Protein AF-A0A561SK78-F1 (afdb_monomer_lite)

Radius of gyration: 23.35 Å; chains: 1; bounding box: 60×52×49 Å

pLDDT: mean 76.4, std 18.11, range [38.41, 91.88]

Organism: NCBI:txid1128676

Secondary structure (DSSP, 8-state):
------------------------------TTT--HHHHHHHHHHH-TTHHHHHHHHHHSSSHHHHHHHTT--HHHHHHHHHHHHHHHTS-SSSHHHHHHHHHHHHHHHS--

Structure (mmCIF, N/CA/C/O backbone):
data_AF-A0A561SK78-F1
#
_entry.id   AF-A0A561SK78-F1
#
loop_
_atom_site.group_PDB
_atom_site.id
_atom_site.type_symbol
_atom_site.label_atom_id
_atom_site.label_alt_id
_atom_site.label_comp_id
_atom_site.label_asym_id
_atom_site.label_entity_id
_atom_site.label_seq_id
_atom_site.pdbx_PDB_ins_code
_atom_site.Cartn_x
_atom_site.Cartn_y
_atom_site.Cartn_z
_atom_site.occupancy
_atom_site.B_iso_or_equiv
_atom_site.auth_seq_id
_atom_site.auth_comp_id
_atom_site.auth_asym_id
_atom_site.auth_atom_id
_atom_site.pdbx_PDB_model_num
ATOM 1 N N . MET A 1 1 ? -35.190 -33.706 34.656 1.00 44.00 1 MET A N 1
ATOM 2 C CA . MET A 1 1 ? -35.039 -32.499 35.496 1.00 44.00 1 MET A CA 1
ATOM 3 C C . MET A 1 1 ? -35.392 -31.268 34.658 1.00 44.00 1 MET A C 1
ATOM 5 O O . MET A 1 1 ? -34.591 -30.914 33.804 1.00 44.00 1 MET A O 1
ATOM 9 N N . PRO A 1 2 ? -36.590 -30.673 34.815 1.00 43.53 2 PRO A N 1
ATOM 10 C CA . PRO A 1 2 ? -36.971 -29.398 34.202 1.00 43.53 2 PRO A CA 1
ATOM 11 C C . PRO A 1 2 ? -37.097 -28.286 35.265 1.00 43.53 2 PRO A C 1
ATOM 13 O O . PRO A 1 2 ? -37.797 -28.472 36.252 1.00 43.53 2 PRO A O 1
ATOM 16 N N . MET A 1 3 ? -36.449 -27.135 35.077 1.00 43.84 3 MET A N 1
ATOM 17 C CA . MET A 1 3 ? -36.738 -25.881 35.799 1.00 43.84 3 MET A CA 1
ATOM 18 C C . MET A 1 3 ? -35.970 -24.737 35.136 1.00 43.84 3 MET A C 1
ATOM 20 O O . MET A 1 3 ? -34.760 -24.722 35.282 1.00 43.84 3 MET A O 1
ATOM 24 N N . ILE A 1 4 ? -36.650 -23.840 34.411 1.00 53.41 4 ILE A N 1
ATOM 25 C CA . ILE A 1 4 ? -36.682 -22.365 34.580 1.00 53.41 4 ILE A CA 1
ATOM 26 C C . ILE A 1 4 ? -37.852 -21.913 33.668 1.00 53.41 4 ILE A C 1
ATOM 28 O O . ILE A 1 4 ? -37.819 -22.145 32.467 1.00 53.41 4 ILE A O 1
ATOM 32 N N . GLY A 1 5 ? -39.009 -21.443 34.135 1.00 43.72 5 GLY A N 1
ATOM 33 C CA . GLY A 1 5 ? -39.202 -20.311 35.036 1.00 43.72 5 GLY A CA 1
ATOM 34 C C . GLY A 1 5 ? -39.410 -19.033 34.215 1.00 43.72 5 GLY A C 1
ATOM 35 O O . GLY A 1 5 ? -38.580 -18.134 34.241 1.00 43.72 5 GLY A O 1
ATOM 36 N N . SER A 1 6 ? -40.500 -18.981 33.441 1.00 47.97 6 SER A N 1
ATOM 37 C CA . SER A 1 6 ? -40.970 -17.762 32.772 1.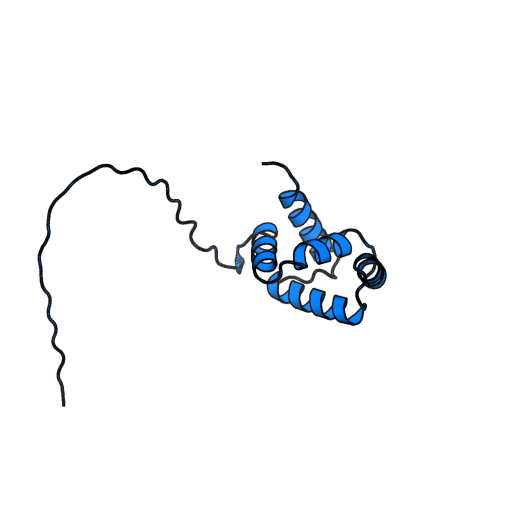00 47.97 6 SER A CA 1
ATOM 38 C C . SER A 1 6 ? -41.443 -16.765 33.827 1.00 47.97 6 SER A C 1
ATOM 40 O O . SER A 1 6 ? -42.484 -16.990 34.437 1.00 47.97 6 SER A O 1
ATOM 42 N N . SER A 1 7 ? -40.720 -15.663 34.019 1.00 54.88 7 SER A N 1
ATOM 43 C CA . SER A 1 7 ? -41.203 -14.546 34.832 1.00 54.88 7 SER A CA 1
ATOM 44 C C . SER A 1 7 ? -41.298 -13.297 33.972 1.00 54.88 7 SER A C 1
ATOM 46 O O . SER A 1 7 ? -40.308 -12.708 33.543 1.00 54.88 7 SER A O 1
ATOM 48 N N . ARG A 1 8 ? -42.544 -12.963 33.649 1.00 47.53 8 ARG A N 1
ATOM 49 C CA . ARG A 1 8 ? -42.954 -11.815 32.854 1.00 47.53 8 ARG A CA 1
ATOM 50 C C . ARG A 1 8 ? -43.424 -10.762 33.854 1.00 47.53 8 ARG A C 1
ATOM 52 O O . ARG A 1 8 ? -44.580 -10.775 34.264 1.00 47.53 8 ARG A O 1
ATOM 59 N N . CYS A 1 9 ? -42.523 -9.882 34.274 1.00 44.78 9 CYS A N 1
ATOM 60 C CA . CYS A 1 9 ? -42.857 -8.772 35.160 1.00 44.78 9 CYS A CA 1
ATOM 61 C C . CYS A 1 9 ? -43.043 -7.500 34.331 1.00 44.78 9 CYS A C 1
ATOM 63 O O . CYS A 1 9 ? -42.107 -6.909 33.807 1.00 44.78 9 CYS A O 1
ATOM 65 N N . ARG A 1 10 ? -44.318 -7.150 34.207 1.00 48.72 10 ARG A N 1
ATOM 66 C CA . ARG A 1 10 ? -44.904 -5.862 33.837 1.00 48.72 10 ARG A CA 1
ATOM 67 C C . ARG A 1 10 ? -44.321 -4.729 34.695 1.00 48.72 10 ARG A C 1
ATOM 69 O O . ARG A 1 10 ? -44.116 -4.957 35.883 1.00 48.72 10 ARG A O 1
ATOM 76 N N . THR A 1 11 ? -44.147 -3.533 34.124 1.00 45.50 11 THR A N 1
ATOM 77 C CA . THR A 1 11 ? -44.579 -2.205 34.643 1.00 45.50 11 THR A CA 1
ATOM 78 C C . THR A 1 11 ? -43.828 -1.098 33.899 1.00 45.50 11 THR A C 1
ATOM 80 O O . THR A 1 11 ? -42.615 -1.189 33.752 1.00 45.50 11 THR A O 1
ATOM 83 N N . GLY A 1 12 ? -44.539 -0.048 33.481 1.00 41.03 12 GLY A N 1
ATOM 84 C CA . GLY A 1 12 ? -43.914 1.238 33.162 1.00 41.03 12 GLY A CA 1
ATOM 85 C C . GLY A 1 12 ? -44.403 1.874 31.873 1.00 41.03 12 GLY A C 1
ATOM 86 O O . GLY A 1 12 ? -43.667 1.943 30.898 1.00 41.03 12 GLY A O 1
ATOM 87 N N . ASP A 1 13 ? -45.653 2.318 31.891 1.00 48.34 13 ASP A N 1
ATOM 88 C CA . ASP A 1 13 ? -46.138 3.413 31.058 1.00 48.34 13 ASP A CA 1
ATOM 89 C C . ASP A 1 13 ? -45.459 4.742 31.464 1.00 48.34 13 ASP A C 1
ATOM 91 O O . ASP A 1 13 ? -44.966 4.855 32.589 1.00 48.34 13 ASP A O 1
ATOM 95 N N . GLN A 1 14 ? -45.564 5.738 30.576 1.00 52.81 14 GLN A N 1
ATOM 96 C CA . GLN A 1 14 ? -45.412 7.194 30.773 1.00 52.81 14 GLN A CA 1
ATOM 97 C C . GLN A 1 14 ? -44.148 7.872 30.206 1.00 52.81 14 GLN A C 1
ATOM 99 O O . GLN A 1 14 ? -43.108 7.993 30.844 1.00 52.81 14 GLN A O 1
ATOM 104 N N . ALA A 1 15 ? -44.355 8.388 28.991 1.00 41.25 15 ALA A N 1
ATOM 105 C CA . ALA A 1 15 ? -44.281 9.802 28.603 1.00 41.25 15 ALA A CA 1
ATOM 106 C C . ALA A 1 15 ? -43.002 10.643 28.801 1.00 41.25 15 ALA A C 1
ATOM 108 O O . ALA A 1 15 ? -42.498 10.814 29.903 1.00 41.25 15 ALA A O 1
ATOM 109 N N . SER A 1 16 ? -42.710 11.381 27.716 1.00 48.44 16 SER A N 1
ATOM 110 C CA . SER A 1 16 ? -42.086 12.717 27.684 1.00 48.44 16 SER A CA 1
ATOM 111 C C . SER A 1 16 ? -40.605 12.782 28.082 1.00 48.44 16 SER A C 1
ATOM 113 O O . SER A 1 16 ? -40.157 12.178 29.037 1.00 48.44 16 SER A O 1
ATOM 115 N N . SER A 1 17 ? -39.726 13.526 27.424 1.00 45.53 17 SER A N 1
ATOM 116 C CA . SER A 1 17 ? -39.851 14.556 26.397 1.00 45.53 17 SER A CA 1
ATOM 117 C C . SER A 1 17 ? -38.423 14.944 25.992 1.00 45.53 17 SER A C 1
ATOM 119 O O . SER A 1 17 ? -37.522 14.870 26.818 1.00 45.53 17 SER A O 1
ATOM 121 N N . ALA A 1 18 ? -38.264 15.397 24.747 1.00 48.62 18 ALA A N 1
ATOM 122 C CA . ALA A 1 18 ? -37.238 16.335 24.281 1.00 48.62 18 ALA A CA 1
ATOM 123 C C . ALA A 1 18 ? -35.773 16.085 24.703 1.00 48.62 18 ALA A C 1
ATOM 125 O O . ALA A 1 18 ? -35.332 16.449 25.788 1.00 48.62 18 ALA A O 1
ATOM 126 N N . GLY A 1 19 ? -34.964 15.606 23.757 1.00 44.25 19 GLY A N 1
ATOM 127 C CA . GLY A 1 19 ? -33.514 15.604 23.910 1.00 44.25 19 GLY A CA 1
ATOM 128 C C . GLY A 1 19 ? -32.813 15.258 22.609 1.00 44.25 19 GLY A C 1
ATOM 129 O O . GLY A 1 19 ? -32.747 14.100 22.225 1.00 44.25 19 GLY A O 1
ATOM 130 N N . LEU A 1 20 ? -32.348 16.300 21.927 1.00 54.41 20 LEU A N 1
ATOM 131 C CA . LEU A 1 20 ? -31.417 16.323 20.800 1.00 54.41 20 LEU A CA 1
ATOM 132 C C . LEU A 1 20 ? -30.555 15.060 20.644 1.00 54.41 20 LEU A C 1
ATOM 134 O O . LEU A 1 20 ? -29.780 14.696 21.524 1.00 54.41 20 LEU A O 1
ATOM 138 N N . GLY A 1 21 ? -30.616 14.465 19.458 1.00 43.59 21 GLY A N 1
ATOM 139 C CA . GLY A 1 21 ? -29.707 13.399 19.082 1.00 43.59 21 GLY A CA 1
ATOM 140 C C . GLY A 1 21 ? -29.931 12.961 17.651 1.00 43.59 21 GLY A C 1
ATOM 141 O O . GLY A 1 21 ? -30.403 11.855 17.411 1.00 43.59 21 GLY A O 1
ATOM 142 N N . CYS A 1 22 ? -29.544 13.795 16.683 1.00 38.41 22 CYS A N 1
ATOM 143 C CA . CYS A 1 22 ? -29.260 13.353 15.315 1.00 38.41 22 CYS A CA 1
ATOM 144 C C . CYS A 1 22 ? -28.010 12.452 15.312 1.00 38.41 22 CYS A C 1
ATOM 146 O O . CYS A 1 22 ? -27.051 12.679 14.580 1.00 38.41 22 CYS A O 1
ATOM 148 N N . SER A 1 23 ? -27.983 11.435 16.167 1.00 50.47 23 SER A N 1
ATOM 149 C CA . SER A 1 23 ? -27.006 10.367 16.148 1.00 50.47 23 SER A CA 1
ATOM 150 C C . SER A 1 23 ? -27.447 9.454 15.026 1.00 50.47 23 SER A C 1
ATOM 152 O O . SER A 1 23 ? -28.104 8.440 15.245 1.00 50.47 23 SER A O 1
ATOM 154 N N . SER A 1 24 ? -27.115 9.848 13.798 1.00 54.34 24 SER A N 1
ATOM 155 C CA . SER A 1 24 ? -27.048 8.929 12.676 1.00 54.34 24 SER A CA 1
ATOM 156 C C . SER A 1 24 ? -26.124 7.791 13.105 1.00 54.34 24 SER A C 1
ATOM 158 O O . SER A 1 24 ? -24.903 7.870 12.939 1.00 54.34 24 SER A O 1
ATOM 160 N N . THR A 1 25 ? -26.687 6.758 13.724 1.00 56.12 25 THR A N 1
ATOM 161 C CA . THR A 1 25 ? -26.042 5.476 13.940 1.00 56.12 25 THR A CA 1
ATOM 162 C C . THR A 1 25 ? -25.842 4.944 12.542 1.00 56.12 25 THR A C 1
ATOM 164 O O . THR A 1 25 ? -26.720 4.343 11.926 1.00 56.12 25 THR A O 1
ATOM 167 N N . ARG A 1 26 ? -24.699 5.328 11.968 1.00 57.97 26 ARG A N 1
ATOM 168 C CA . ARG A 1 26 ? -24.265 4.938 10.642 1.00 57.97 26 ARG A CA 1
ATOM 169 C C . ARG A 1 26 ? -24.173 3.426 10.709 1.00 57.97 26 ARG A C 1
ATOM 171 O O . ARG A 1 26 ? -23.195 2.884 11.213 1.00 57.97 26 ARG A O 1
ATOM 178 N N . ARG A 1 27 ? -25.257 2.767 10.296 1.00 53.06 27 ARG A N 1
ATOM 179 C CA . ARG A 1 27 ? -25.374 1.316 10.246 1.00 53.06 27 ARG A CA 1
ATOM 180 C C . ARG A 1 27 ? -24.082 0.802 9.611 1.00 53.06 27 ARG A C 1
ATOM 182 O O . ARG A 1 27 ? -23.736 1.323 8.544 1.00 53.06 27 ARG A O 1
ATOM 189 N N . PRO A 1 28 ? -23.344 -0.129 10.242 1.00 54.88 28 PRO A N 1
ATOM 190 C CA . PRO A 1 28 ? -22.128 -0.660 9.647 1.00 54.88 28 PRO A CA 1
ATOM 191 C C . PRO A 1 28 ? -22.497 -1.202 8.267 1.00 54.88 28 PRO A C 1
ATOM 193 O O . PRO A 1 28 ? -23.289 -2.137 8.131 1.00 54.88 28 PRO A O 1
ATOM 196 N N . ARG A 1 29 ? -22.026 -0.508 7.226 1.00 52.19 29 ARG A N 1
ATOM 197 C CA . ARG A 1 29 ? -22.314 -0.859 5.838 1.00 52.19 29 ARG A CA 1
ATOM 198 C C . ARG A 1 29 ? -21.618 -2.197 5.590 1.00 52.19 29 ARG A C 1
ATOM 200 O O . ARG A 1 29 ? -20.426 -2.294 5.887 1.00 52.19 29 ARG A O 1
ATOM 207 N N . PRO A 1 30 ? -22.323 -3.225 5.087 1.00 53.12 30 PRO A N 1
ATOM 208 C CA . PRO A 1 30 ? -21.698 -4.512 4.822 1.00 53.12 30 PRO A CA 1
ATOM 209 C C . PRO A 1 30 ? -20.493 -4.308 3.886 1.00 53.12 30 PRO A C 1
ATOM 211 O O . PRO A 1 30 ? -20.563 -3.469 2.977 1.00 53.12 30 PRO A O 1
ATOM 214 N N . PRO A 1 31 ? -19.383 -5.045 4.084 1.00 55.69 31 PRO A N 1
ATOM 215 C CA . PRO A 1 31 ? -18.120 -4.808 3.378 1.00 55.69 31 PRO A CA 1
ATOM 216 C C . PRO A 1 31 ? -18.257 -4.926 1.852 1.00 55.69 31 PRO A C 1
ATOM 218 O O . PRO A 1 31 ? -17.483 -4.311 1.114 1.00 55.69 31 PRO A O 1
ATOM 221 N N . SER A 1 32 ? -19.289 -5.629 1.373 1.00 58.06 32 SER A N 1
ATOM 222 C CA . SER A 1 32 ? -19.640 -5.753 -0.045 1.00 58.06 32 SER A CA 1
ATOM 223 C C . SER A 1 32 ? -20.010 -4.422 -0.704 1.00 58.06 32 SER A C 1
ATOM 225 O O . SER A 1 32 ? -19.736 -4.240 -1.885 1.00 58.06 32 SER A O 1
ATOM 227 N N . GLN A 1 33 ? -20.552 -3.458 0.047 1.00 58.59 33 GLN A N 1
ATOM 228 C CA . GLN A 1 33 ? -20.982 -2.168 -0.496 1.00 58.59 33 GLN A CA 1
ATOM 229 C C . GLN A 1 33 ? -20.063 -1.000 -0.116 1.00 58.59 33 GLN A C 1
ATOM 231 O O . GLN A 1 33 ? -20.276 0.109 -0.610 1.00 58.59 33 GLN A O 1
ATOM 236 N N . ALA A 1 34 ? -19.100 -1.182 0.791 1.00 68.44 34 ALA A N 1
ATOM 237 C CA . ALA A 1 34 ? -18.201 -0.110 1.221 1.00 68.44 34 ALA A CA 1
ATOM 238 C C . ALA A 1 34 ? -17.404 0.448 0.028 1.00 68.44 34 ALA A C 1
ATOM 240 O O . ALA A 1 34 ? -16.773 -0.304 -0.715 1.00 68.44 34 ALA A O 1
ATOM 241 N N . GLY A 1 35 ? -17.451 1.770 -0.155 1.00 82.19 35 GLY A N 1
ATOM 242 C CA . GLY A 1 35 ? -16.667 2.441 -1.191 1.00 82.19 35 GLY A CA 1
ATOM 243 C C . GLY A 1 35 ? -15.159 2.306 -0.930 1.00 82.19 35 GLY A C 1
ATOM 244 O O . GLY A 1 35 ? -14.760 2.063 0.215 1.00 82.19 35 GLY A O 1
ATOM 245 N N . PRO A 1 36 ? -14.303 2.492 -1.949 1.00 84.56 36 PRO A N 1
ATOM 246 C CA . PRO A 1 36 ? -12.859 2.307 -1.818 1.00 84.56 36 PRO A CA 1
ATOM 247 C C . PRO A 1 36 ? -12.216 3.084 -0.658 1.00 84.56 36 PRO A C 1
ATOM 249 O O . PRO A 1 36 ? -11.431 2.516 0.099 1.00 84.56 36 PRO A O 1
ATOM 252 N N . LEU A 1 37 ? -12.622 4.341 -0.437 1.00 88.25 37 LEU A N 1
ATOM 253 C CA . LEU A 1 37 ? -12.159 5.151 0.693 1.00 88.25 37 LEU A CA 1
ATOM 254 C C . LEU A 1 37 ? -12.514 4.534 2.056 1.00 88.25 37 LEU A C 1
ATOM 256 O O . LEU A 1 37 ? -11.703 4.568 2.977 1.00 88.25 37 LEU A O 1
ATOM 260 N N . GLN A 1 38 ? -13.708 3.955 2.208 1.00 87.44 38 GLN A N 1
ATOM 261 C CA . GLN A 1 38 ? -14.128 3.345 3.476 1.00 87.44 38 GLN A CA 1
ATOM 262 C C . GLN A 1 38 ? -13.306 2.095 3.793 1.00 87.44 38 GLN A C 1
ATOM 264 O O . GLN A 1 38 ? -12.891 1.918 4.937 1.00 87.44 38 GLN A O 1
ATOM 269 N N . ARG A 1 39 ? -13.019 1.262 2.783 1.00 86.44 39 ARG A N 1
ATOM 270 C CA . ARG A 1 39 ? -12.137 0.098 2.961 1.00 86.44 39 ARG A CA 1
ATOM 271 C C . ARG A 1 39 ? -10.707 0.528 3.286 1.00 86.44 39 ARG A C 1
ATOM 273 O O . ARG A 1 39 ? -10.114 -0.025 4.202 1.00 86.44 39 ARG A O 1
ATOM 280 N N . LEU A 1 40 ? -10.199 1.570 2.624 1.00 87.88 40 LEU A N 1
ATOM 281 C CA . LEU A 1 40 ? -8.884 2.145 2.920 1.00 87.88 40 LEU A CA 1
ATOM 282 C C . LEU A 1 40 ? -8.804 2.731 4.342 1.00 87.88 40 LEU A C 1
ATOM 284 O O . LEU A 1 40 ? -7.799 2.547 5.023 1.00 87.88 40 LEU A O 1
ATOM 288 N N . ARG A 1 41 ? -9.861 3.402 4.819 1.00 88.56 41 ARG A N 1
ATOM 289 C CA . ARG A 1 41 ? -9.937 3.909 6.200 1.00 88.56 41 ARG A CA 1
ATOM 290 C C . ARG A 1 41 ? -9.902 2.777 7.221 1.00 88.56 41 ARG A C 1
ATOM 292 O O . ARG A 1 41 ? -9.079 2.828 8.126 1.00 88.56 41 ARG A O 1
ATOM 299 N N . ARG A 1 42 ? -10.716 1.738 7.030 1.00 86.75 42 ARG A N 1
ATOM 300 C CA . ARG A 1 42 ? -10.722 0.563 7.910 1.00 86.75 42 ARG A CA 1
ATOM 301 C C . ARG A 1 42 ? -9.365 -0.146 7.922 1.00 86.75 42 ARG A C 1
ATOM 303 O O . ARG A 1 42 ? -8.827 -0.427 8.982 1.00 86.75 42 ARG A O 1
ATOM 310 N N . ALA A 1 43 ? -8.767 -0.358 6.751 1.00 87.00 43 ALA A N 1
ATOM 311 C CA . ALA A 1 43 ? -7.437 -0.957 6.652 1.00 87.00 43 ALA A CA 1
ATOM 312 C C . ALA A 1 43 ? -6.363 -0.113 7.367 1.00 87.00 43 ALA A C 1
ATOM 314 O O . ALA A 1 43 ? -5.417 -0.663 7.922 1.00 87.00 43 ALA A O 1
ATOM 315 N N . SER A 1 44 ? -6.511 1.218 7.396 1.00 87.00 44 SER A N 1
ATOM 316 C CA . SER A 1 44 ? -5.597 2.097 8.137 1.00 87.00 44 SER A CA 1
ATOM 317 C C . SER A 1 44 ? -5.762 2.053 9.656 1.00 87.00 44 SER A C 1
ATOM 319 O O . SER A 1 44 ? -4.815 2.381 10.365 1.00 87.00 44 SER A O 1
ATOM 321 N N . GLU A 1 45 ? -6.932 1.645 10.153 1.00 88.19 45 GLU A N 1
ATOM 322 C CA . GLU A 1 45 ? -7.159 1.401 11.583 1.00 88.19 45 GLU A CA 1
ATOM 323 C C . GLU A 1 45 ? -6.461 0.107 12.029 1.00 88.19 45 GLU A C 1
ATOM 325 O O . GLU A 1 45 ? -5.906 0.059 13.122 1.00 88.19 45 GLU A O 1
ATOM 330 N N . GLU A 1 46 ? -6.423 -0.914 11.164 1.00 85.88 46 GLU A N 1
ATOM 331 C CA . GLU A 1 46 ? -5.717 -2.177 11.431 1.00 85.88 46 GLU A CA 1
ATOM 332 C C . GLU A 1 46 ? -4.195 -2.058 11.240 1.00 85.88 46 GLU A C 1
ATOM 334 O O . GLU A 1 46 ? -3.417 -2.657 11.981 1.00 85.88 46 GLU A O 1
ATOM 339 N N . MET A 1 47 ? -3.747 -1.257 10.267 1.00 84.94 47 MET A N 1
ATOM 340 C CA . MET A 1 47 ? -2.331 -1.046 9.964 1.00 84.94 47 MET A CA 1
ATOM 341 C C . MET A 1 47 ? -2.018 0.452 9.800 1.00 84.94 47 MET A C 1
ATOM 343 O O . MET A 1 47 ? -2.173 1.002 8.706 1.00 84.94 47 MET A O 1
ATOM 347 N N . PRO A 1 48 ? -1.477 1.128 10.831 1.00 82.88 48 PRO A N 1
ATOM 348 C CA . PRO A 1 48 ? -1.235 2.575 10.786 1.00 82.88 48 PRO A CA 1
ATOM 349 C C . PRO A 1 48 ? -0.315 3.017 9.633 1.00 82.88 48 PRO A C 1
ATOM 351 O O . PRO A 1 48 ? -0.511 4.069 9.027 1.00 82.88 48 PRO A O 1
ATOM 354 N N . HIS A 1 49 ? 0.667 2.182 9.276 1.00 84.38 49 HIS A N 1
ATOM 355 C CA . HIS A 1 49 ? 1.644 2.444 8.210 1.00 84.38 49 HIS A CA 1
ATOM 356 C C . HIS A 1 49 ? 1.140 2.088 6.798 1.00 84.38 49 HIS A C 1
ATOM 358 O O . HIS A 1 49 ? 1.837 2.324 5.805 1.00 84.38 49 HIS A O 1
ATOM 364 N N . LEU A 1 50 ? -0.062 1.517 6.675 1.00 87.38 50 LEU A N 1
ATOM 365 C CA . LEU A 1 50 ? -0.606 1.040 5.402 1.00 87.38 50 LEU A CA 1
ATOM 366 C C . LEU A 1 50 ? -0.909 2.188 4.443 1.00 87.38 50 LEU A C 1
ATOM 368 O O . LEU A 1 50 ? -0.621 2.079 3.258 1.00 87.38 50 LEU A O 1
ATOM 372 N N . VAL A 1 51 ? -1.397 3.323 4.944 1.00 88.50 51 VAL A N 1
ATOM 373 C CA . VAL A 1 51 ? -1.693 4.496 4.103 1.00 88.50 51 VAL A CA 1
ATOM 374 C C . VAL A 1 51 ? -0.419 5.040 3.475 1.00 88.50 51 VAL A C 1
ATOM 376 O O . VAL A 1 51 ? -0.378 5.239 2.268 1.00 88.50 51 VAL A O 1
ATOM 379 N N . GLN A 1 52 ? 0.637 5.226 4.271 1.00 89.25 52 GLN A N 1
ATOM 380 C CA . GLN A 1 52 ? 1.931 5.681 3.766 1.00 89.25 52 GLN A CA 1
ATOM 381 C C . GLN A 1 52 ? 2.481 4.693 2.731 1.00 89.25 52 GLN A C 1
ATOM 383 O O . GLN A 1 52 ? 2.856 5.092 1.630 1.00 89.25 52 GLN A O 1
ATOM 388 N N . THR A 1 53 ? 2.445 3.397 3.044 1.00 90.75 53 THR A N 1
ATOM 389 C CA . THR A 1 53 ? 2.917 2.337 2.144 1.00 90.75 53 THR A CA 1
ATOM 390 C C . THR A 1 53 ? 2.174 2.355 0.805 1.00 90.75 53 THR A C 1
ATOM 392 O O . THR A 1 53 ? 2.799 2.342 -0.255 1.00 90.75 53 THR A O 1
ATOM 395 N N . LEU A 1 54 ? 0.842 2.443 0.840 1.00 90.19 54 LEU A N 1
ATOM 396 C CA . LEU A 1 54 ? 0.000 2.481 -0.352 1.00 90.19 54 LEU A CA 1
ATOM 397 C C . LEU A 1 54 ? 0.161 3.777 -1.146 1.00 90.19 54 LEU A C 1
ATOM 399 O O . LEU A 1 54 ? 0.121 3.725 -2.370 1.00 90.19 54 LEU A O 1
ATOM 403 N N . THR A 1 55 ? 0.390 4.917 -0.492 1.00 90.06 55 THR A N 1
ATOM 404 C CA . THR A 1 55 ? 0.694 6.180 -1.177 1.00 90.06 55 THR A CA 1
ATOM 405 C C . THR A 1 55 ? 2.017 6.084 -1.935 1.00 90.06 55 THR A C 1
ATOM 407 O O . THR A 1 55 ? 2.054 6.370 -3.129 1.00 90.06 55 THR A O 1
ATOM 410 N N . HIS A 1 56 ? 3.091 5.605 -1.298 1.00 90.25 56 HIS A N 1
ATOM 411 C CA . HIS A 1 56 ? 4.379 5.405 -1.976 1.00 90.25 56 HIS A CA 1
ATOM 412 C C . HIS A 1 56 ? 4.279 4.375 -3.109 1.00 90.25 56 HIS A C 1
ATOM 414 O O . HIS A 1 56 ? 4.833 4.579 -4.191 1.00 90.25 56 HIS A O 1
ATOM 420 N N . TYR A 1 57 ? 3.526 3.293 -2.908 1.00 89.50 57 TYR A N 1
ATOM 421 C CA . TYR A 1 57 ? 3.252 2.332 -3.971 1.00 89.50 57 TYR A CA 1
ATOM 422 C C . TYR A 1 57 ? 2.454 2.966 -5.122 1.00 89.50 57 TYR A C 1
ATOM 424 O O . TYR A 1 57 ? 2.811 2.796 -6.282 1.00 89.50 57 TYR A O 1
ATOM 432 N N . ALA A 1 58 ? 1.417 3.754 -4.843 1.00 88.44 58 ALA A N 1
ATOM 433 C CA . ALA A 1 58 ? 0.593 4.399 -5.865 1.00 88.44 58 ALA A CA 1
ATOM 434 C C . ALA A 1 58 ? 1.352 5.445 -6.703 1.00 88.44 58 ALA A C 1
ATOM 436 O O . ALA A 1 58 ? 0.970 5.670 -7.852 1.00 88.44 58 ALA A O 1
ATOM 437 N N . MET A 1 59 ? 2.401 6.060 -6.142 1.00 85.38 59 MET A N 1
ATOM 438 C CA . MET A 1 59 ? 3.238 7.082 -6.794 1.00 85.38 59 MET A CA 1
ATOM 439 C C . MET A 1 59 ? 4.446 6.517 -7.557 1.00 85.38 59 MET A C 1
ATOM 441 O O . MET A 1 59 ? 5.092 7.235 -8.313 1.00 85.38 59 MET A O 1
ATOM 445 N N . THR A 1 60 ? 4.782 5.244 -7.364 1.00 87.31 60 THR A N 1
ATOM 446 C CA . THR A 1 60 ? 5.924 4.595 -8.030 1.00 87.31 60 THR A CA 1
ATOM 447 C C . THR A 1 60 ? 5.454 3.712 -9.181 1.00 87.31 60 THR A C 1
ATOM 449 O O . THR A 1 60 ? 4.280 3.388 -9.283 1.00 87.31 60 THR A O 1
ATOM 452 N N . SER A 1 61 ? 6.352 3.284 -10.069 1.00 79.19 61 SER A N 1
ATOM 453 C CA . SER A 1 61 ? 6.017 2.328 -11.138 1.00 79.19 61 SER A CA 1
ATOM 454 C C . SER A 1 61 ? 6.233 0.870 -10.718 1.00 79.19 61 SER A C 1
ATOM 456 O O . SER A 1 61 ? 5.544 -0.020 -11.215 1.00 79.19 61 SER A O 1
ATOM 458 N N . THR A 1 62 ? 7.132 0.610 -9.759 1.00 85.50 62 THR A N 1
ATOM 459 C CA . THR A 1 62 ? 7.558 -0.745 -9.368 1.00 85.50 62 THR A CA 1
ATOM 460 C C . THR A 1 62 ? 7.628 -0.942 -7.851 1.00 85.50 62 THR A C 1
ATOM 462 O O . THR A 1 62 ? 7.865 -0.003 -7.092 1.00 85.50 62 THR A O 1
ATOM 465 N N . ILE A 1 63 ? 7.491 -2.199 -7.407 1.00 85.69 63 ILE A N 1
ATOM 466 C CA . ILE A 1 63 ? 7.599 -2.586 -5.988 1.00 85.69 63 ILE A CA 1
ATOM 467 C C . ILE A 1 63 ? 8.995 -2.277 -5.430 1.00 85.69 63 ILE A C 1
ATOM 469 O O . ILE A 1 63 ? 9.106 -1.804 -4.305 1.00 85.69 63 ILE A O 1
ATOM 473 N N . ARG A 1 64 ? 10.070 -2.489 -6.207 1.00 86.56 64 ARG A N 1
ATOM 474 C CA . ARG A 1 64 ? 11.430 -2.142 -5.754 1.00 86.56 64 ARG A CA 1
ATOM 475 C C . ARG A 1 64 ? 11.566 -0.650 -5.467 1.00 86.56 64 ARG A C 1
ATOM 477 O O . ARG A 1 64 ? 12.079 -0.304 -4.413 1.00 86.56 64 ARG A O 1
ATOM 484 N N . ALA A 1 65 ? 11.073 0.212 -6.359 1.00 86.50 65 ALA A N 1
ATOM 485 C CA . ALA A 1 65 ? 11.133 1.659 -6.156 1.00 86.50 65 ALA A CA 1
ATOM 486 C C . ALA A 1 65 ? 10.369 2.089 -4.892 1.00 86.50 65 ALA A C 1
ATOM 488 O O . ALA A 1 65 ? 10.875 2.887 -4.106 1.00 86.50 65 ALA A O 1
ATOM 489 N N . ALA A 1 66 ? 9.190 1.506 -4.653 1.00 88.19 66 ALA A N 1
ATOM 490 C CA . ALA A 1 66 ? 8.431 1.731 -3.425 1.00 88.19 66 ALA A CA 1
ATOM 491 C C . ALA A 1 66 ? 9.183 1.246 -2.172 1.00 88.19 66 ALA A C 1
ATOM 493 O O . ALA A 1 66 ? 9.180 1.930 -1.152 1.00 88.19 66 ALA A O 1
ATOM 494 N N . ALA A 1 67 ? 9.852 0.092 -2.247 1.00 89.62 67 ALA A N 1
ATOM 495 C CA . ALA A 1 67 ? 10.611 -0.477 -1.134 1.00 89.62 67 ALA A CA 1
ATOM 496 C C . ALA A 1 67 ? 11.806 0.405 -0.757 1.00 89.62 67 ALA A C 1
ATOM 498 O O . ALA A 1 67 ? 12.007 0.699 0.419 1.00 89.62 67 ALA A O 1
ATOM 499 N N 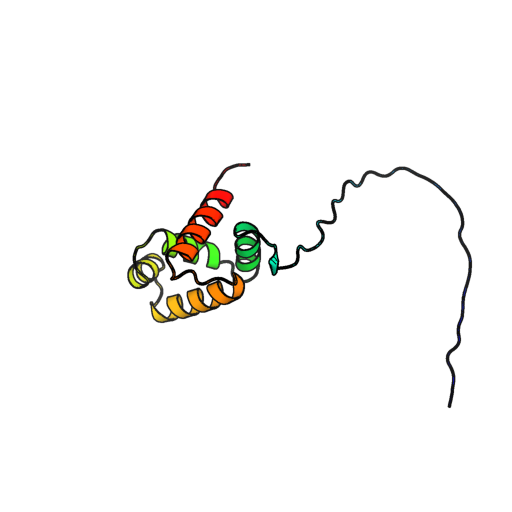. THR A 1 68 ? 12.540 0.895 -1.761 1.00 89.56 68 THR A N 1
ATOM 500 C CA . THR A 1 68 ? 13.637 1.850 -1.573 1.00 89.56 68 THR A CA 1
ATOM 501 C C . THR A 1 68 ? 13.143 3.157 -0.958 1.00 89.56 68 THR A C 1
ATOM 503 O O . THR A 1 68 ? 13.750 3.636 -0.007 1.00 89.56 68 THR A O 1
ATOM 506 N N . ALA A 1 69 ? 12.018 3.704 -1.433 1.00 88.31 69 ALA A N 1
ATOM 507 C CA . ALA A 1 69 ? 11.445 4.940 -0.892 1.00 88.31 69 ALA A CA 1
ATOM 508 C C . ALA A 1 69 ? 10.975 4.811 0.570 1.00 88.31 69 ALA A C 1
ATOM 510 O O . ALA A 1 69 ? 10.928 5.801 1.293 1.00 88.31 69 ALA A O 1
ATOM 511 N N . LEU A 1 70 ? 10.622 3.597 0.997 1.00 88.19 70 LEU A N 1
ATOM 512 C CA . LEU A 1 70 ? 10.159 3.285 2.350 1.00 88.19 70 LEU A CA 1
ATOM 513 C C . LEU A 1 70 ? 11.259 2.698 3.253 1.00 88.19 70 LEU A C 1
ATOM 515 O O . LEU A 1 70 ? 10.961 2.337 4.389 1.00 88.19 70 LEU A O 1
ATOM 519 N N . PHE A 1 71 ? 12.501 2.577 2.766 1.00 89.94 71 PHE A N 1
ATOM 520 C CA . PHE A 1 71 ? 13.626 1.938 3.467 1.00 89.94 71 PHE A CA 1
ATOM 521 C C . PHE A 1 71 ? 13.309 0.525 3.992 1.00 89.94 71 PHE A C 1
ATOM 523 O O . PHE A 1 71 ? 13.757 0.125 5.065 1.00 89.94 71 PHE A O 1
ATOM 530 N N . VAL A 1 72 ? 12.527 -0.249 3.234 1.00 91.12 72 VAL A N 1
ATOM 531 C CA . VAL A 1 72 ? 12.172 -1.634 3.577 1.00 91.12 72 VAL A CA 1
ATOM 532 C C . VAL A 1 72 ? 12.727 -2.617 2.562 1.00 91.12 72 VAL A C 1
ATOM 534 O O . VAL A 1 72 ? 12.931 -2.298 1.390 1.00 91.12 72 VAL A O 1
ATOM 537 N N . HIS A 1 73 ? 12.915 -3.861 2.997 1.00 91.88 73 HIS A N 1
ATOM 538 C CA . HIS A 1 73 ? 13.191 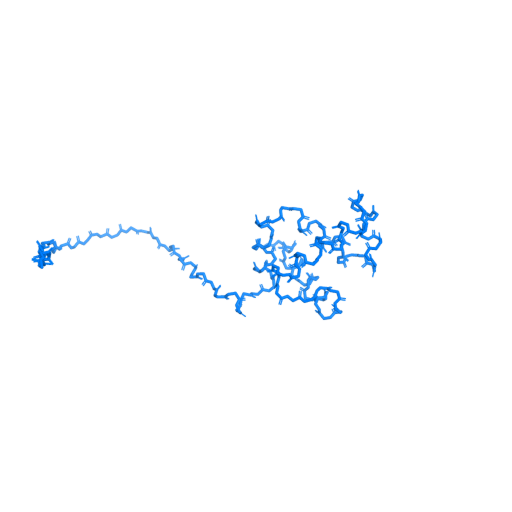-4.946 2.071 1.00 91.88 73 HIS A CA 1
ATOM 539 C C . HIS A 1 73 ? 11.974 -5.189 1.168 1.00 91.88 73 HIS A C 1
ATOM 541 O O . HIS A 1 73 ? 10.826 -5.173 1.609 1.00 91.88 73 HIS A O 1
ATOM 547 N N . HIS A 1 74 ? 12.222 -5.433 -0.114 1.00 86.31 74 HIS A N 1
ATOM 548 C CA . HIS A 1 74 ? 11.173 -5.653 -1.111 1.00 86.31 74 HIS A CA 1
ATOM 549 C C . HIS A 1 74 ? 10.277 -6.861 -0.789 1.00 86.31 74 HIS A C 1
ATOM 551 O O . HIS A 1 74 ? 9.094 -6.816 -1.104 1.00 86.31 74 HIS A O 1
ATOM 557 N N . SER A 1 75 ? 10.811 -7.902 -0.139 1.00 90.62 75 SER A N 1
ATOM 558 C CA . SER A 1 75 ? 10.039 -9.049 0.359 1.00 90.62 75 SER A CA 1
ATOM 559 C C . SER A 1 75 ? 9.056 -8.629 1.452 1.00 90.62 75 SER A C 1
ATOM 561 O O . SER A 1 75 ? 7.866 -8.892 1.344 1.00 90.62 75 SER A O 1
ATOM 563 N N . THR A 1 76 ? 9.517 -7.851 2.434 1.00 91.81 76 THR A N 1
ATOM 564 C CA . THR A 1 76 ? 8.649 -7.272 3.468 1.00 91.81 76 THR A CA 1
ATOM 565 C C . THR A 1 76 ? 7.581 -6.363 2.865 1.00 91.81 76 THR A C 1
ATOM 567 O O . THR A 1 76 ? 6.445 -6.339 3.336 1.00 91.81 76 THR A O 1
ATOM 570 N N . LEU A 1 77 ? 7.919 -5.602 1.820 1.00 90.06 77 LEU A N 1
ATOM 571 C CA . LEU A 1 77 ? 6.931 -4.783 1.128 1.00 90.06 77 LEU A CA 1
ATOM 572 C C . 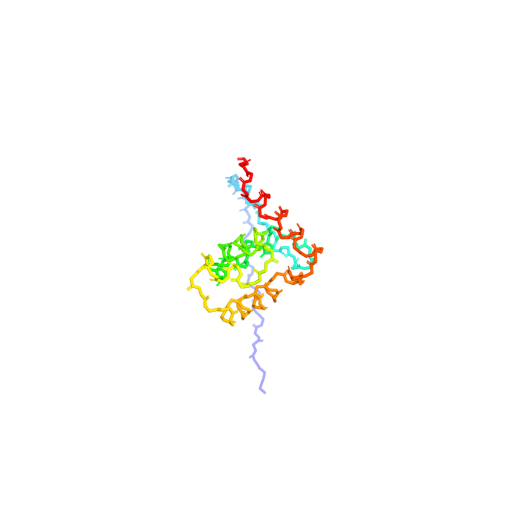LEU A 1 77 ? 5.888 -5.643 0.405 1.00 90.06 77 LEU A C 1
ATOM 574 O O . LEU A 1 77 ? 4.710 -5.309 0.462 1.00 90.06 77 LEU A O 1
ATOM 578 N N . GLN A 1 78 ? 6.293 -6.737 -0.243 1.00 91.69 78 GLN A N 1
ATOM 579 C CA . GLN A 1 78 ? 5.361 -7.671 -0.879 1.00 91.69 78 GLN A CA 1
ATOM 580 C C . GLN A 1 78 ? 4.383 -8.264 0.138 1.00 91.69 78 GLN A C 1
ATOM 582 O O . GLN A 1 78 ? 3.181 -8.153 -0.082 1.00 91.69 78 GLN A O 1
ATOM 587 N N . ASP A 1 79 ? 4.866 -8.750 1.285 1.00 91.50 79 ASP A N 1
ATOM 588 C CA . ASP A 1 79 ? 4.003 -9.288 2.348 1.00 91.50 79 ASP A CA 1
ATOM 589 C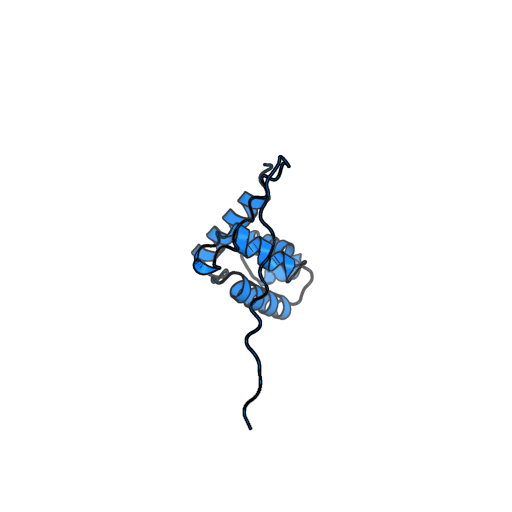 C . ASP A 1 79 ? 2.989 -8.251 2.852 1.00 91.50 79 ASP A C 1
ATOM 591 O O . ASP A 1 79 ? 1.813 -8.553 3.075 1.00 91.50 79 ASP A O 1
ATOM 595 N N . ARG A 1 80 ? 3.430 -6.994 3.007 1.00 90.56 80 ARG A N 1
ATOM 596 C CA . ARG A 1 80 ? 2.553 -5.878 3.391 1.00 90.56 80 ARG A CA 1
ATOM 597 C C . ARG A 1 80 ? 1.504 -5.583 2.324 1.00 90.56 80 ARG A C 1
ATOM 599 O O . ARG A 1 80 ? 0.361 -5.303 2.678 1.00 90.56 80 ARG A O 1
ATOM 606 N N . LEU A 1 81 ? 1.869 -5.637 1.043 1.00 90.19 81 LEU A N 1
ATOM 607 C CA . LEU A 1 81 ? 0.930 -5.441 -0.064 1.00 90.19 81 LEU A CA 1
ATOM 608 C C . LEU A 1 81 ? -0.079 -6.592 -0.141 1.00 90.19 81 LEU A C 1
ATOM 610 O O . LEU A 1 81 ? -1.267 -6.325 -0.275 1.00 90.19 81 LEU A O 1
ATOM 614 N N . ASP A 1 82 ? 0.350 -7.839 0.050 1.00 91.44 82 ASP A N 1
ATOM 615 C CA . ASP A 1 82 ? -0.547 -9.002 0.080 1.00 91.44 82 ASP A CA 1
ATOM 616 C C . ASP A 1 82 ? -1.521 -8.933 1.258 1.00 91.44 82 ASP A C 1
ATOM 618 O O . ASP A 1 82 ? -2.699 -9.279 1.146 1.00 91.44 82 ASP A O 1
ATOM 622 N N . HIS A 1 83 ? -1.055 -8.445 2.409 1.00 89.88 83 HIS A N 1
ATOM 623 C CA . HIS A 1 83 ? -1.931 -8.172 3.540 1.00 89.88 83 HIS A CA 1
ATOM 624 C C . HIS A 1 83 ? -2.921 -7.042 3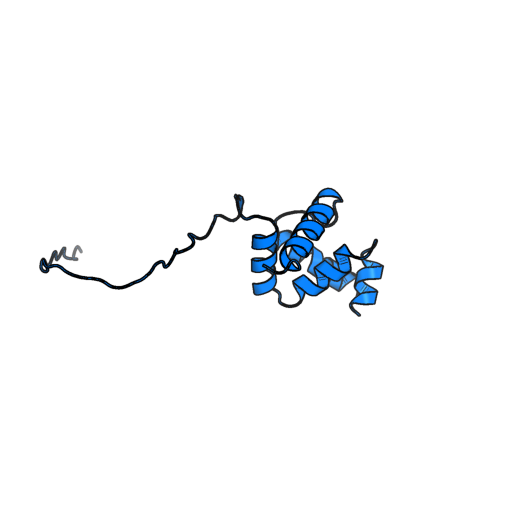.224 1.00 89.88 83 HIS A C 1
ATOM 626 O O . HIS A 1 83 ? -4.114 -7.185 3.488 1.00 89.88 83 HIS A O 1
ATOM 632 N N . ALA A 1 84 ? -2.462 -5.956 2.598 1.00 88.75 84 ALA A N 1
ATOM 633 C CA . ALA A 1 84 ? -3.322 -4.849 2.196 1.00 88.75 84 ALA A CA 1
ATOM 634 C C . ALA A 1 84 ? -4.403 -5.279 1.191 1.00 88.75 84 ALA A C 1
ATOM 636 O O . ALA A 1 84 ? -5.552 -4.872 1.338 1.00 88.75 84 ALA A O 1
ATOM 637 N N . GLU A 1 85 ? -4.087 -6.133 0.215 1.00 90.62 85 GLU A N 1
ATOM 638 C CA . GLU A 1 85 ? -5.064 -6.668 -0.746 1.00 90.62 85 GLU A CA 1
ATOM 639 C C . GLU A 1 85 ? -6.179 -7.454 -0.057 1.00 90.62 85 GLU A C 1
ATOM 641 O O . GLU A 1 85 ? -7.355 -7.270 -0.378 1.00 90.62 85 GLU A O 1
ATOM 646 N N . ARG A 1 86 ? -5.833 -8.268 0.947 1.00 89.44 86 ARG A N 1
ATOM 647 C CA . ARG A 1 86 ? -6.818 -9.000 1.755 1.00 89.44 86 ARG A CA 1
ATOM 648 C C . ARG A 1 86 ? -7.736 -8.061 2.540 1.00 89.44 86 ARG A C 1
ATOM 650 O O . ARG A 1 86 ? -8.936 -8.313 2.610 1.00 89.44 86 ARG A O 1
ATOM 657 N N . LEU A 1 87 ? -7.199 -6.968 3.086 1.00 87.94 87 LEU A N 1
ATOM 658 C CA . LEU A 1 87 ? -7.986 -5.971 3.824 1.00 87.94 87 LEU A CA 1
ATOM 659 C C . LEU A 1 87 ? -8.873 -5.114 2.909 1.00 87.94 87 LEU A C 1
ATOM 661 O O . LEU A 1 87 ? -10.006 -4.779 3.260 1.00 87.94 87 LEU A O 1
ATOM 665 N N . LEU A 1 88 ? -8.367 -4.751 1.729 1.00 86.94 88 LEU A N 1
ATOM 666 C CA . LEU A 1 88 ? -9.077 -3.930 0.747 1.00 86.94 88 LEU A CA 1
ATOM 667 C C . LEU A 1 88 ? -10.107 -4.744 -0.052 1.00 86.94 88 LEU A C 1
ATOM 669 O O . LEU A 1 88 ? -11.120 -4.195 -0.493 1.00 86.94 88 LEU A O 1
ATOM 673 N N . GLY A 1 89 ? -9.877 -6.047 -0.220 1.00 89.12 89 GLY A N 1
ATOM 674 C CA . GLY A 1 89 ? -10.737 -6.949 -0.983 1.00 89.12 89 GLY A CA 1
ATOM 675 C C . GLY A 1 89 ? -10.635 -6.761 -2.500 1.00 89.12 89 GLY A C 1
ATOM 676 O O . GLY A 1 89 ? -11.565 -7.120 -3.222 1.00 89.12 89 GLY A O 1
ATOM 677 N N . TRP A 1 90 ? -9.549 -6.162 -2.992 1.00 88.62 90 TRP A N 1
ATOM 678 C CA . TRP A 1 90 ? -9.224 -6.085 -4.415 1.00 88.62 90 TRP A CA 1
ATOM 679 C C . TRP A 1 90 ? -7.709 -6.130 -4.619 1.00 88.62 90 TRP A C 1
ATOM 681 O O . TRP A 1 90 ? -6.940 -5.702 -3.761 1.00 88.62 90 TRP A O 1
ATOM 691 N N . ASP A 1 91 ? -7.304 -6.610 -5.788 1.00 89.44 91 ASP A N 1
ATOM 692 C CA . ASP A 1 91 ? -5.911 -6.654 -6.229 1.00 89.44 91 ASP A CA 1
ATOM 693 C C . ASP A 1 91 ? -5.425 -5.233 -6.561 1.00 89.44 91 ASP A C 1
ATOM 695 O O . ASP A 1 91 ? -6.024 -4.559 -7.400 1.00 89.44 91 ASP A O 1
ATOM 699 N N . ILE A 1 92 ? -4.376 -4.754 -5.884 1.00 89.00 92 ILE A N 1
ATOM 700 C CA . ILE A 1 92 ? -3.800 -3.410 -6.096 1.00 89.00 92 ILE A CA 1
ATOM 701 C C . ILE A 1 92 ? -2.656 -3.417 -7.112 1.00 89.00 92 ILE A C 1
ATOM 703 O O . ILE A 1 92 ? -2.227 -2.347 -7.549 1.00 89.00 92 ILE A O 1
ATOM 707 N N . ARG A 1 93 ? -2.170 -4.604 -7.490 1.00 86.50 93 ARG A N 1
ATOM 708 C CA . ARG A 1 93 ? -1.127 -4.811 -8.500 1.00 86.50 93 ARG A CA 1
ATOM 709 C C . ARG A 1 93 ? -1.696 -4.701 -9.911 1.00 86.50 93 ARG A C 1
ATOM 711 O O . ARG A 1 93 ? -0.982 -4.293 -10.826 1.00 86.50 93 ARG A O 1
ATOM 718 N N . GLN A 1 94 ? -2.983 -4.993 -10.090 1.00 89.25 94 GLN A N 1
ATOM 719 C CA . GLN A 1 94 ? -3.683 -4.762 -11.351 1.00 89.25 94 GLN A CA 1
ATOM 720 C C . GLN A 1 94 ? -3.899 -3.267 -11.639 1.00 89.25 94 GLN A C 1
ATOM 722 O O . GLN A 1 94 ? -4.222 -2.496 -10.730 1.00 89.25 94 GLN A O 1
ATOM 727 N N . PRO A 1 95 ? -3.824 -2.837 -12.915 1.00 86.44 95 PRO A N 1
ATOM 728 C CA . PRO A 1 95 ? -3.967 -1.427 -13.285 1.00 86.44 95 PRO A CA 1
ATOM 729 C C . PRO A 1 95 ? -5.314 -0.839 -12.839 1.00 86.44 95 PRO A C 1
ATOM 731 O O . PRO A 1 95 ? -5.358 0.259 -12.290 1.00 86.44 95 PRO A O 1
ATOM 734 N N . ALA A 1 96 ? -6.409 -1.596 -12.973 1.00 88.06 96 ALA A N 1
ATOM 735 C CA . ALA A 1 96 ? -7.735 -1.167 -12.525 1.00 88.06 96 ALA A CA 1
ATOM 736 C C . ALA A 1 96 ? -7.817 -0.978 -10.998 1.00 88.06 96 ALA A C 1
ATOM 738 O O . ALA A 1 96 ? -8.440 -0.029 -10.514 1.00 88.06 96 ALA A O 1
ATOM 739 N N . GLY A 1 97 ? -7.177 -1.860 -10.228 1.00 89.50 97 GLY A N 1
ATOM 740 C CA . GLY A 1 97 ? -7.102 -1.745 -8.774 1.00 89.50 97 GLY A CA 1
ATOM 741 C C . GLY A 1 97 ? -6.221 -0.589 -8.320 1.00 89.50 97 GLY A C 1
ATOM 742 O O . GLY A 1 97 ? -6.574 0.126 -7.382 1.00 89.50 97 GLY A O 1
ATOM 743 N N . ARG A 1 98 ? -5.131 -0.331 -9.047 1.00 89.44 98 ARG A N 1
ATOM 744 C CA . ARG A 1 98 ? -4.248 0.813 -8.815 1.00 89.44 98 ARG A CA 1
ATOM 745 C C . ARG A 1 98 ? -4.948 2.146 -9.073 1.00 89.44 98 ARG A C 1
ATOM 747 O O . ARG A 1 98 ? -4.848 3.040 -8.237 1.00 89.44 98 ARG A O 1
ATOM 754 N N . CYS A 1 99 ? -5.728 2.263 -10.152 1.00 90.00 99 CYS A N 1
ATOM 755 C CA . CYS A 1 99 ? -6.561 3.446 -10.395 1.00 90.00 99 CYS A CA 1
ATOM 756 C C . CYS A 1 99 ? -7.584 3.657 -9.270 1.00 90.00 99 CYS A C 1
ATOM 758 O O . CYS A 1 99 ? -7.734 4.770 -8.768 1.00 90.00 99 CYS A O 1
ATOM 760 N N . ARG A 1 100 ? -8.256 2.590 -8.814 1.00 90.62 100 ARG A N 1
ATOM 761 C CA . ARG A 1 100 ? -9.180 2.665 -7.666 1.00 90.62 100 ARG A CA 1
ATOM 762 C C . ARG A 1 100 ? -8.477 3.123 -6.387 1.00 90.62 100 ARG A C 1
ATOM 764 O O . ARG A 1 100 ? -9.042 3.923 -5.645 1.00 90.62 100 ARG A O 1
ATOM 771 N N . LEU A 1 101 ? -7.257 2.644 -6.141 1.00 90.81 101 LEU A N 1
ATOM 772 C CA . LEU A 1 101 ? -6.440 3.063 -5.003 1.00 90.81 101 LEU A CA 1
ATOM 773 C C . LEU A 1 101 ? -6.078 4.552 -5.087 1.00 90.81 101 LEU A C 1
ATOM 775 O O . LEU A 1 101 ? -6.257 5.276 -4.111 1.00 90.81 101 LEU A O 1
ATOM 779 N N . GLN A 1 102 ? -5.617 5.020 -6.249 1.00 91.31 102 GLN A N 1
ATOM 780 C CA . GLN A 1 102 ? -5.276 6.428 -6.473 1.00 91.31 102 GLN A CA 1
ATOM 781 C C . GLN A 1 102 ? -6.486 7.346 -6.265 1.00 91.31 102 GLN A C 1
ATOM 783 O O . GLN A 1 102 ? -6.368 8.358 -5.579 1.00 91.31 102 GLN A O 1
ATOM 788 N N . LEU A 1 103 ? -7.661 6.960 -6.773 1.00 91.19 103 LEU A N 1
ATOM 789 C CA . LEU A 1 103 ? -8.909 7.695 -6.549 1.00 91.19 103 LEU A CA 1
ATOM 790 C C . LEU A 1 103 ? -9.286 7.763 -5.065 1.00 91.19 103 LEU A C 1
ATOM 792 O O . LEU A 1 103 ? -9.640 8.830 -4.573 1.00 91.19 103 LEU A O 1
ATOM 796 N N . ALA A 1 104 ? -9.173 6.651 -4.334 1.00 91.25 104 ALA A N 1
ATOM 797 C CA . ALA A 1 104 ? -9.464 6.620 -2.901 1.00 91.25 104 ALA A CA 1
ATOM 798 C C . ALA A 1 104 ? -8.508 7.512 -2.090 1.00 91.25 104 ALA A C 1
ATOM 800 O O . ALA A 1 104 ? -8.927 8.168 -1.136 1.00 91.25 104 ALA A O 1
ATOM 801 N N . LEU A 1 105 ? -7.225 7.545 -2.466 1.00 90.69 105 LEU A N 1
ATOM 802 C CA . LEU A 1 105 ? -6.231 8.424 -1.850 1.00 90.69 105 LEU A CA 1
ATOM 803 C C . LEU A 1 105 ? -6.509 9.895 -2.178 1.00 90.69 105 LEU A C 1
ATOM 805 O O . LEU A 1 105 ? -6.471 10.725 -1.274 1.00 90.69 105 LEU A O 1
ATOM 809 N N . ALA A 1 106 ? -6.854 10.214 -3.427 1.00 90.50 106 ALA A N 1
ATOM 810 C CA . ALA A 1 106 ? -7.233 11.566 -3.824 1.00 90.50 106 ALA A CA 1
ATOM 811 C C . ALA A 1 106 ? -8.476 12.048 -3.059 1.00 90.50 106 ALA A C 1
ATOM 813 O O . ALA A 1 106 ? -8.452 13.133 -2.487 1.00 90.50 106 ALA A O 1
ATOM 814 N N . GLU A 1 107 ? -9.520 11.217 -2.948 1.00 90.06 107 GLU A N 1
ATOM 815 C CA . GLU A 1 107 ? -10.734 11.549 -2.187 1.00 90.06 107 GLU A CA 1
ATOM 816 C C . GLU A 1 107 ? -10.433 11.856 -0.712 1.00 90.06 107 GLU A C 1
ATOM 818 O O . GLU A 1 107 ? -11.087 12.707 -0.112 1.00 90.06 107 GLU A O 1
ATOM 823 N N . ARG A 1 108 ? -9.431 11.186 -0.126 1.00 86.12 108 ARG A N 1
ATOM 824 C CA . ARG A 1 108 ? -8.983 11.428 1.252 1.00 86.12 108 ARG A CA 1
ATOM 825 C C . ARG A 1 108 ? -8.218 12.742 1.415 1.00 86.12 108 ARG A C 1
ATOM 827 O O . ARG A 1 108 ? -8.271 13.326 2.493 1.00 86.12 108 ARG A O 1
ATOM 834 N N . LEU A 1 109 ? -7.455 13.143 0.402 1.00 86.06 109 LEU A N 1
ATOM 835 C CA . LEU A 1 109 ? -6.598 14.332 0.437 1.00 86.06 109 LEU A CA 1
ATOM 836 C C . LEU A 1 109 ? -7.364 15.619 0.121 1.00 86.06 109 LEU A C 1
ATOM 838 O O . LEU A 1 109 ? -6.888 16.703 0.450 1.00 86.06 109 LEU A O 1
ATOM 842 N N . LEU A 1 110 ? -8.537 15.508 -0.505 1.00 88.44 110 LEU A N 1
ATOM 843 C CA . LEU A 1 110 ? -9.398 16.652 -0.763 1.00 88.44 110 LEU A CA 1
ATOM 844 C C . LEU A 1 110 ? -9.944 17.219 0.561 1.00 88.44 110 LEU A C 1
ATOM 846 O O . LEU A 1 110 ? -10.573 16.476 1.323 1.00 88.44 110 LEU A O 1
ATOM 850 N N . PRO A 1 111 ? -9.741 18.521 0.836 1.00 75.56 111 PRO A N 1
ATOM 851 C CA . PRO A 1 111 ? -10.365 19.172 1.978 1.00 75.56 111 PRO A CA 1
ATOM 852 C C . PRO A 1 111 ? -11.891 19.153 1.802 1.00 75.56 111 PRO A C 1
ATOM 854 O O . PRO A 1 111 ? -12.402 19.385 0.704 1.00 75.56 111 PRO A O 1
ATOM 857 N N . ARG A 1 112 ? -12.599 18.805 2.878 1.00 63.91 112 ARG A N 1
ATOM 858 C CA . ARG A 1 112 ? -14.065 18.732 2.956 1.00 63.91 112 ARG A CA 1
ATOM 859 C C . ARG A 1 112 ? -14.597 19.911 3.748 1.00 63.91 112 ARG A C 1
ATOM 861 O O . ARG A 1 112 ? -13.952 20.242 4.768 1.00 63.91 112 ARG A O 1
#

Foldseek 3Di:
DDDDDDDDDDDDDDDDDDDDDPPPPVPPDPLVPDAQLRLVVVVCVVPVCLLVLLVLVLPDPDLVSSCVVVVHDSVVSVVSQVVSCVSSVHRCPDPVNSVSSVVSNVVVPDDD

Sequence (112 aa):
MPMIGSSRCRTGDQASSAGLGCSSTRRPRPPSQAGPLQRLRRASEEMPHLVQTLTHYAMTSTIRAAATALFVHHSTLQDRLDHAERLLGWDIRQPAGRCRLQLALAERLLPR

InterPro domains:
  IPR025736 PucR C-terminal helix-turn-helix domain [PF13556] (50-106)
  IPR042070 PucR C-terminal helix-turn-helix domain superfamily [G3DSA:1.10.10.2840] (15-110)
  IPR051448 CdaR-like transcriptional regulators [PTHR33744] (34-106)